Protein AF-A0A6L5K5G2-F1 (afdb_monomer)

Solvent-accessible surface area (backbone atoms only — not comparable to full-atom values): 7658 Å² total; per-residue (Å²): 109,72,69,58,56,52,52,50,54,52,52,52,50,53,52,49,52,53,49,51,54,48,46,50,56,47,56,67,32,91,59,68,42,73,41,57,52,98,86,38,38,34,75,47,63,23,55,46,32,26,66,72,73,72,49,57,83,87,50,34,83,76,39,28,52,81,77,50,36,51,81,86,49,43,64,56,55,53,48,40,51,51,32,28,76,73,34,14,24,39,93,64,77,46,80,43,54,40,82,82,67,82,45,75,44,76,49,72,52,71,58,42,81,44,81,54,98,91,43,84,27,52,23,42,69,75,45,48,57,90,76,129

Mean predicted aligned error: 9.6 Å

Foldseek 3Di:
DVVVVVVVVVVVVVVVVVVVVVCCCQQVDCDWDWDDDLQQQTPATHPNNCVVLVHDRVCSRVDGCVVFADPVCVVVVNVQSVCCVQFQFGPDWDWGAGPVRPDIDTPGGQGDFDCDPNDTFTDGGNDTPPDD

Nearest PDB structures (foldseek):
  2r78-assembly1_A  TM=7.314E-01  e=4.795E-05  Geobacter sulfurreducens PCA
  7vni-assembly2_A  TM=7.484E-01  e=1.397E-04  Drosophila melanogaster
  3bwl-assembly2_D  TM=6.625E-01  e=5.573E-04  Haloarcula marismortui ATCC 43049
  8js5-assembly1_B  TM=7.281E-01  e=3.916E-03  Bradyrhizobium diazoefficiens USDA 110
  3bwl-assembly2_C  TM=6.466E-01  e=1.113E-03  Haloarcula marismortui ATCC 43049

Secondary structure (DSSP, 8-state):
-HHHHHHHHHHHHHHHHHHHHHHHHHHT-SS--EEE-TTSBEEEE-HHHHHHHT--GGGGGG-BHHHHS-TTTHHHHHHHHHHHHHHSS-SS-EEEE-TTSS-EEEE----EEEEETTEEEEEETTEEET--

Sequence (132 aa):
MKKEVETKGIIIKELQDIKERYKALYDRSFYFVYVHDFEGKFIDANKAALDLLGYSKEEIPSISFSSLLDKDQLPTAVKALGDILKYGHQKKTDYLQTPNQEWRLYLGGDRSLDHLQGRTALCDSGNCEGYH

pLDDT: mean 75.39, std 16.29, range [38.91, 94.5]

Radius of gyration: 17.85 Å; Cα contacts (8 Å, |Δi|>4): 169; chains: 1; bounding box: 36×27×59 Å

Structure (mmCIF, N/CA/C/O backbone):
data_AF-A0A6L5K5G2-F1
#
_entry.id   AF-A0A6L5K5G2-F1
#
loop_
_atom_site.group_PDB
_atom_site.id
_atom_site.type_symbol
_atom_site.label_atom_id
_atom_site.label_alt_id
_atom_site.label_comp_id
_atom_site.label_asym_id
_atom_site.label_entity_id
_atom_site.label_seq_id
_atom_site.pdbx_PDB_ins_code
_atom_site.Cartn_x
_atom_site.Cartn_y
_atom_site.Cartn_z
_atom_site.occupancy
_atom_site.B_iso_or_equiv
_atom_site.auth_seq_id
_atom_site.auth_comp_id
_atom_site.auth_asym_id
_atom_site.auth_atom_id
_atom_site.pdbx_PDB_model_num
ATOM 1 N N . MET A 1 1 ? -17.482 -1.732 40.395 1.00 59.81 1 MET A N 1
ATOM 2 C CA . MET A 1 1 ? -18.436 -2.608 39.676 1.00 59.81 1 MET A CA 1
ATOM 3 C C . MET A 1 1 ? -19.353 -1.864 38.701 1.00 59.81 1 MET A C 1
ATOM 5 O O . MET A 1 1 ? -19.098 -1.995 37.518 1.00 59.81 1 MET A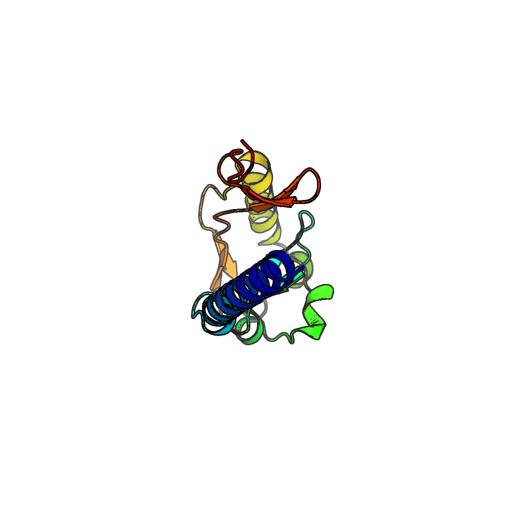 O 1
ATOM 9 N N . LYS A 1 2 ? -20.353 -1.051 39.106 1.00 64.12 2 LYS A N 1
ATOM 10 C CA . LYS A 1 2 ? -21.255 -0.370 38.133 1.00 64.12 2 LYS A CA 1
ATOM 11 C C . LYS A 1 2 ? -20.535 0.575 37.152 1.00 64.12 2 LYS A C 1
ATOM 13 O O . LYS A 1 2 ? -20.675 0.393 35.952 1.00 64.12 2 LYS A O 1
ATOM 18 N N . LYS A 1 3 ? -19.682 1.478 37.657 1.00 65.69 3 LYS A N 1
ATOM 19 C CA . LYS A 1 3 ? -18.860 2.388 36.828 1.00 65.69 3 LYS A CA 1
ATOM 20 C C . LYS A 1 3 ? -17.981 1.660 35.804 1.00 65.69 3 LYS A C 1
ATOM 22 O O . LYS A 1 3 ? -17.802 2.137 34.700 1.00 65.69 3 LYS A O 1
ATOM 27 N N . GLU A 1 4 ? -17.453 0.495 36.164 1.00 69.88 4 GLU A N 1
ATOM 28 C CA . GLU A 1 4 ? -16.505 -0.268 35.342 1.00 69.88 4 GLU A CA 1
ATOM 29 C C . GLU A 1 4 ? -17.192 -0.996 34.173 1.00 69.88 4 GLU A C 1
ATOM 31 O O . GLU A 1 4 ? -16.639 -1.091 33.078 1.00 69.88 4 GLU A O 1
ATOM 36 N N . VAL A 1 5 ? -18.430 -1.458 34.385 1.00 74.75 5 VAL A N 1
ATOM 37 C CA . VAL A 1 5 ? -19.292 -2.010 33.327 1.00 74.75 5 VAL A CA 1
ATOM 38 C C . VAL A 1 5 ? -19.751 -0.901 32.374 1.00 74.75 5 VAL A C 1
ATOM 40 O O . VAL A 1 5 ? -19.749 -1.095 31.161 1.00 74.75 5 VAL A O 1
ATOM 43 N N . GLU A 1 6 ? -20.069 0.278 32.911 1.00 78.56 6 GLU A N 1
ATOM 44 C CA . GLU A 1 6 ? -20.435 1.472 32.136 1.00 78.56 6 GLU A CA 1
ATOM 45 C C . GLU A 1 6 ? -19.280 1.958 31.247 1.00 78.56 6 GLU A C 1
ATOM 47 O O . GLU A 1 6 ? -19.464 2.162 30.048 1.00 78.56 6 GLU A O 1
ATOM 52 N N . THR A 1 7 ? -18.062 2.048 31.796 1.00 85.94 7 THR A N 1
ATOM 53 C CA . THR A 1 7 ? -16.858 2.427 31.041 1.00 85.94 7 THR A CA 1
ATOM 54 C C . THR A 1 7 ? -16.556 1.443 29.909 1.00 85.94 7 THR A C 1
ATOM 56 O O . THR A 1 7 ? -16.276 1.872 28.792 1.00 85.94 7 THR A O 1
ATOM 59 N N . LYS A 1 8 ? -16.664 0.127 30.145 1.00 86.31 8 LYS A N 1
ATOM 60 C CA . LYS A 1 8 ? -16.483 -0.877 29.080 1.00 86.31 8 LYS A CA 1
ATOM 61 C C . LYS A 1 8 ? -17.523 -0.740 27.966 1.00 86.31 8 LYS A C 1
ATOM 63 O O . LYS A 1 8 ? -17.166 -0.865 26.799 1.00 86.31 8 LYS A O 1
ATOM 68 N N . GLY A 1 9 ? -18.783 -0.471 28.311 1.00 88.00 9 GLY A N 1
ATOM 69 C CA . GLY A 1 9 ? -19.851 -0.271 27.328 1.00 88.00 9 GLY A CA 1
ATOM 70 C C . GLY A 1 9 ? -19.598 0.927 26.410 1.00 88.00 9 GLY A C 1
ATOM 71 O O . GLY A 1 9 ? -19.788 0.819 25.200 1.00 88.00 9 GLY A O 1
ATOM 72 N N . ILE A 1 10 ? -19.106 2.037 26.969 1.00 91.06 10 ILE A N 1
ATOM 73 C CA . ILE A 1 10 ? -18.733 3.234 26.200 1.00 91.06 10 ILE A CA 1
ATOM 74 C C . ILE A 1 10 ? -17.565 2.925 25.256 1.00 91.06 10 ILE A C 1
ATOM 76 O O . ILE A 1 10 ? -17.682 3.175 24.060 1.00 91.06 10 ILE A O 1
ATOM 80 N N . ILE A 1 11 ? -16.498 2.291 25.757 1.00 93.00 11 ILE A N 1
ATOM 81 C CA . ILE A 1 11 ? -15.320 1.933 24.947 1.00 93.00 11 ILE A CA 1
ATOM 82 C C . ILE A 1 11 ? -15.701 1.014 23.779 1.00 93.00 11 ILE A C 1
ATOM 84 O O . ILE A 1 11 ? -15.258 1.228 22.655 1.00 93.00 11 ILE A O 1
ATOM 88 N N . ILE A 1 12 ? -16.537 -0.004 24.012 1.00 93.12 12 ILE A N 1
ATOM 89 C CA . ILE A 1 12 ? -16.981 -0.918 22.946 1.00 93.12 12 ILE A CA 1
ATOM 90 C C . ILE A 1 12 ? -17.754 -0.155 21.869 1.00 93.12 12 ILE A C 1
ATOM 92 O O . ILE A 1 12 ? -17.533 -0.388 20.682 1.00 93.12 12 ILE A O 1
ATOM 96 N N . LYS A 1 13 ? -18.640 0.758 22.276 1.00 92.94 13 LYS A N 1
ATOM 97 C CA . LYS A 1 13 ? -19.441 1.551 21.345 1.00 92.94 13 LYS A CA 1
ATOM 98 C C . LYS A 1 13 ? -18.574 2.503 20.519 1.00 92.94 13 LYS A C 1
ATOM 100 O O . LYS A 1 13 ? -18.761 2.586 19.310 1.00 92.94 13 LYS A O 1
ATOM 105 N N . GLU A 1 14 ? -17.611 3.175 21.145 1.00 92.44 14 GLU A N 1
ATOM 106 C CA . GLU A 1 14 ? -16.650 4.036 20.443 1.00 92.44 14 GLU A CA 1
ATOM 107 C C . GLU A 1 14 ? -15.783 3.233 19.467 1.00 92.44 14 GLU A C 1
ATOM 109 O O . GLU A 1 14 ? -15.618 3.635 18.318 1.00 92.44 14 GLU A O 1
ATOM 114 N N . LEU A 1 15 ? -15.296 2.055 19.872 1.00 92.44 15 LEU A N 1
ATOM 115 C CA . LEU A 1 15 ? -14.547 1.160 18.986 1.00 92.44 15 LEU A CA 1
ATOM 116 C C . LEU A 1 15 ? -15.384 0.686 17.794 1.00 92.44 15 LEU A C 1
ATOM 118 O O . LEU A 1 15 ? -14.864 0.589 16.683 1.00 92.44 15 LEU A O 1
ATOM 122 N N . GLN A 1 16 ? -16.666 0.384 18.007 1.00 92.38 16 GLN A N 1
ATOM 123 C CA . GLN A 1 16 ? -17.582 -0.000 16.932 1.00 92.38 16 GLN A CA 1
ATOM 124 C C . GLN A 1 16 ? -17.808 1.150 15.949 1.00 92.38 16 GLN A C 1
ATOM 126 O O . GLN A 1 16 ? -17.647 0.942 14.750 1.00 92.38 16 GLN A O 1
ATOM 131 N N . ASP A 1 17 ? -18.091 2.357 16.438 1.00 91.81 17 ASP A N 1
ATOM 132 C CA . ASP A 1 17 ? -18.298 3.543 15.598 1.00 91.81 17 ASP A CA 1
ATOM 133 C C . ASP A 1 17 ? -17.032 3.900 14.797 1.00 91.81 17 ASP A C 1
ATOM 135 O O . ASP A 1 17 ? -17.093 4.116 13.586 1.00 91.81 17 ASP A O 1
ATOM 139 N N . ILE A 1 18 ? -15.849 3.853 15.425 1.00 91.38 18 ILE A N 1
ATOM 140 C CA . ILE A 1 18 ? -14.565 4.035 14.727 1.00 91.38 18 ILE A CA 1
ATOM 141 C C . ILE A 1 18 ? -14.379 2.964 13.647 1.00 91.38 18 ILE A C 1
ATOM 143 O O . ILE A 1 18 ? -14.002 3.286 12.518 1.00 91.38 18 ILE A O 1
ATOM 147 N N . LYS A 1 19 ? -14.665 1.696 13.960 1.00 87.94 19 LYS A N 1
ATOM 148 C CA . LYS A 1 19 ? -14.526 0.589 13.008 1.00 87.94 19 LYS A CA 1
ATOM 149 C C . LYS A 1 19 ? -15.486 0.726 11.828 1.00 87.94 19 LYS A C 1
ATOM 151 O O . LYS A 1 19 ? -15.091 0.448 10.700 1.00 87.94 19 LYS A O 1
ATOM 156 N N . GLU A 1 20 ? -16.722 1.153 12.062 1.00 89.38 20 GLU A N 1
ATOM 157 C CA . GLU A 1 20 ? -17.717 1.376 11.009 1.00 89.38 20 GLU A CA 1
ATOM 158 C C . GLU A 1 20 ? -17.331 2.542 10.100 1.00 89.38 20 GLU A C 1
ATOM 160 O O . GLU A 1 20 ? -17.385 2.404 8.876 1.00 89.38 20 GLU A O 1
ATOM 165 N N . ARG A 1 21 ? -16.863 3.657 10.672 1.00 85.50 21 ARG A N 1
ATOM 166 C CA . ARG A 1 21 ? -16.354 4.802 9.902 1.00 85.50 21 ARG A CA 1
ATOM 167 C C . ARG A 1 21 ? -15.126 4.426 9.084 1.00 85.50 21 ARG A C 1
ATOM 169 O O . ARG A 1 21 ? -15.079 4.731 7.894 1.00 85.50 21 ARG A O 1
ATOM 176 N N . TYR A 1 22 ? -14.169 3.721 9.690 1.00 86.12 22 TYR A N 1
ATOM 177 C CA . TYR A 1 22 ? -13.001 3.202 8.982 1.00 86.12 22 TYR A CA 1
ATOM 178 C C . TYR A 1 22 ? -13.424 2.282 7.838 1.00 86.12 22 TYR A C 1
ATOM 180 O O . TYR A 1 22 ? -12.992 2.479 6.710 1.00 86.12 22 TYR A O 1
ATOM 188 N N . LYS A 1 23 ? -14.323 1.327 8.097 1.00 84.06 23 LYS A N 1
ATOM 189 C CA . LYS A 1 23 ? -14.826 0.407 7.075 1.00 84.06 23 LYS A CA 1
ATOM 190 C C . LYS A 1 23 ? -15.510 1.152 5.931 1.00 84.06 23 LYS A C 1
ATOM 192 O O . LYS A 1 23 ? -15.291 0.814 4.775 1.00 84.06 23 LYS A O 1
ATOM 197 N N . ALA A 1 24 ? -16.305 2.177 6.231 1.00 84.50 24 ALA A N 1
ATOM 198 C CA . ALA A 1 24 ? -16.943 2.998 5.209 1.00 84.50 24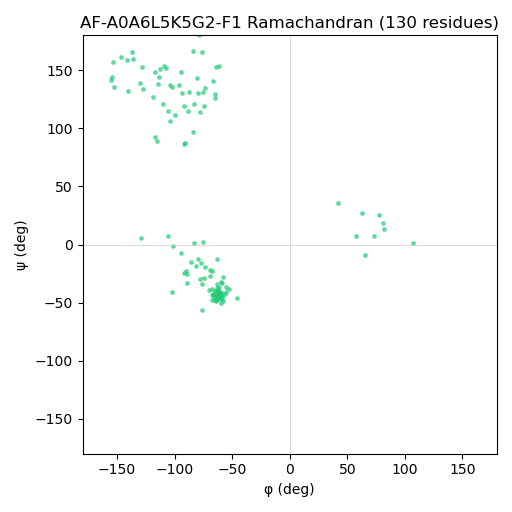 ALA A CA 1
ATOM 199 C C . ALA A 1 24 ? -15.912 3.739 4.346 1.00 84.50 24 ALA A C 1
ATOM 201 O O . ALA A 1 24 ? -16.034 3.716 3.125 1.00 84.50 24 ALA A O 1
ATOM 202 N N . LEU A 1 25 ? -14.890 4.347 4.957 1.00 84.31 25 LEU A N 1
ATOM 203 C CA . LEU A 1 25 ? -13.816 5.022 4.227 1.00 84.31 25 LEU A CA 1
ATOM 204 C C . LEU A 1 25 ? -12.953 4.040 3.435 1.00 84.31 25 LEU A C 1
ATOM 206 O O . LEU A 1 25 ? -12.570 4.349 2.322 1.00 84.31 25 LEU A O 1
ATOM 210 N N . TYR A 1 26 ? -12.662 2.862 3.972 1.00 86.00 26 TYR A N 1
ATOM 211 C CA . TYR A 1 26 ? -11.797 1.883 3.326 1.00 86.00 26 TYR A CA 1
ATOM 212 C C . TYR A 1 26 ? -12.515 1.156 2.180 1.00 86.00 26 TYR A C 1
ATOM 214 O O . TYR A 1 26 ? -12.071 1.223 1.033 1.00 86.00 26 TYR A O 1
ATOM 222 N N . ASP A 1 27 ? -13.660 0.522 2.460 1.00 83.44 27 ASP A N 1
ATOM 223 C CA . ASP A 1 27 ? -14.375 -0.326 1.495 1.00 83.44 27 ASP A CA 1
ATOM 224 C C . ASP A 1 27 ? -15.113 0.478 0.418 1.00 83.44 27 ASP A C 1
ATOM 226 O O . ASP A 1 27 ? -15.325 -0.036 -0.678 1.00 83.44 27 ASP A O 1
ATOM 230 N N . ARG A 1 28 ? -15.544 1.713 0.721 1.00 83.06 28 ARG A N 1
ATOM 231 C CA . ARG A 1 28 ? -16.327 2.553 -0.208 1.00 83.06 28 ARG A CA 1
ATOM 232 C C . ARG A 1 28 ? -15.521 3.695 -0.828 1.00 83.06 28 ARG A C 1
ATOM 234 O O . ARG A 1 28 ? -16.109 4.551 -1.485 1.00 83.06 28 ARG A O 1
ATOM 241 N N . SER A 1 29 ? -14.207 3.739 -0.609 1.00 82.81 29 SER A N 1
ATOM 242 C CA . SER A 1 29 ? -13.343 4.710 -1.284 1.00 82.81 29 SER A CA 1
ATOM 243 C C . SER A 1 29 ? -13.281 4.433 -2.784 1.00 82.81 29 SER A C 1
ATOM 245 O O . SER A 1 29 ? -13.170 3.285 -3.208 1.00 82.81 29 SER A O 1
ATOM 247 N N . PHE A 1 30 ? -13.291 5.502 -3.580 1.00 77.62 30 PHE A N 1
ATOM 248 C CA . PHE A 1 30 ? -12.935 5.443 -5.000 1.00 77.62 30 PHE A CA 1
ATOM 249 C C . PHE A 1 30 ? -11.417 5.369 -5.223 1.00 77.62 30 PHE A C 1
ATOM 251 O O . PHE A 1 30 ? -10.975 5.033 -6.317 1.00 77.62 30 PHE A O 1
ATOM 258 N N . TYR A 1 31 ? -10.618 5.683 -4.200 1.00 79.38 31 TYR A N 1
ATOM 259 C CA . TYR A 1 31 ? -9.171 5.518 -4.232 1.00 79.38 31 TYR A CA 1
ATOM 260 C C . TYR A 1 31 ? -8.779 4.069 -3.959 1.00 79.38 31 TYR A C 1
ATOM 262 O O . TYR A 1 31 ? -9.348 3.392 -3.095 1.00 79.38 31 TYR A O 1
ATOM 270 N N . PHE A 1 32 ? -7.740 3.632 -4.660 1.00 81.56 32 PHE A N 1
ATOM 271 C CA . PHE A 1 32 ? -7.078 2.361 -4.415 1.00 81.56 32 PHE A CA 1
ATOM 272 C C . PHE A 1 32 ? -6.239 2.480 -3.148 1.00 81.56 32 PHE A C 1
ATOM 274 O O . PHE A 1 32 ? -5.338 3.312 -3.071 1.00 81.56 32 PHE A O 1
ATOM 281 N N . VAL A 1 33 ? -6.556 1.662 -2.148 1.00 84.19 33 VAL A N 1
ATOM 282 C CA . VAL A 1 33 ? -5.828 1.625 -0.880 1.00 84.19 33 VAL A CA 1
ATOM 283 C C . VAL A 1 33 ? -5.253 0.233 -0.717 1.00 84.19 33 VAL A C 1
ATOM 285 O O . VAL A 1 33 ? -5.986 -0.752 -0.787 1.00 84.19 33 VAL A O 1
ATOM 288 N N . TYR A 1 34 ? -3.951 0.154 -0.477 1.00 84.19 34 TYR A N 1
ATOM 289 C CA . TYR A 1 34 ? -3.256 -1.091 -0.191 1.00 84.19 34 TYR A CA 1
ATOM 290 C C . TYR A 1 34 ? -2.195 -0.872 0.885 1.00 84.19 34 TYR A C 1
ATOM 292 O O . TYR A 1 34 ? -1.753 0.247 1.139 1.00 84.19 34 TYR A O 1
ATOM 300 N N . VAL A 1 35 ? -1.819 -1.965 1.534 1.00 85.62 35 VAL A N 1
ATOM 301 C CA . VAL A 1 35 ? -0.793 -2.040 2.567 1.00 85.62 35 VAL A CA 1
ATOM 302 C C . VAL A 1 35 ? 0.167 -3.139 2.151 1.00 85.62 35 VAL A C 1
ATOM 304 O O . VAL A 1 35 ? -0.267 -4.227 1.777 1.00 85.62 35 VAL A O 1
ATOM 307 N N . HIS A 1 36 ? 1.462 -2.869 2.228 1.00 86.38 36 HIS A N 1
ATOM 308 C CA . HIS A 1 36 ? 2.513 -3.848 1.987 1.00 86.38 36 HIS A CA 1
ATOM 309 C C . HIS A 1 36 ? 3.599 -3.724 3.056 1.00 86.38 36 HIS A C 1
ATOM 311 O O . HIS A 1 36 ? 3.708 -2.693 3.721 1.00 86.38 36 HIS A O 1
ATOM 317 N N . ASP A 1 37 ? 4.391 -4.775 3.227 1.00 85.50 37 ASP A N 1
ATOM 318 C CA . ASP A 1 37 ? 5.577 -4.738 4.078 1.00 85.50 37 ASP A CA 1
ATOM 319 C C . ASP A 1 37 ? 6.770 -4.057 3.383 1.00 85.50 37 ASP A C 1
ATOM 321 O O . ASP A 1 37 ? 6.708 -3.621 2.227 1.00 85.50 37 ASP A O 1
ATOM 325 N N . PHE A 1 38 ? 7.895 -3.980 4.093 1.00 83.69 38 PHE A N 1
ATOM 326 C CA . PHE A 1 38 ? 9.133 -3.403 3.572 1.00 83.69 38 PHE A CA 1
ATOM 327 C C . PHE A 1 38 ? 9.879 -4.296 2.572 1.00 83.69 38 PHE A C 1
ATOM 329 O O . PHE A 1 38 ? 10.943 -3.909 2.102 1.00 83.69 38 PHE A O 1
ATOM 336 N N . GLU A 1 39 ? 9.350 -5.468 2.227 1.00 85.75 39 GLU A N 1
ATOM 337 C CA . GLU A 1 39 ? 9.840 -6.295 1.118 1.00 85.75 39 GLU A CA 1
ATOM 338 C C . GLU A 1 39 ? 8.941 -6.149 -0.126 1.00 85.75 39 GLU A C 1
ATOM 340 O O . GLU A 1 39 ? 9.223 -6.717 -1.183 1.00 85.75 39 GLU A O 1
ATOM 345 N N . GLY A 1 40 ? 7.875 -5.344 -0.028 1.00 84.75 40 GLY A N 1
ATOM 346 C CA . GLY A 1 40 ? 6.919 -5.106 -1.104 1.00 84.75 40 GLY A CA 1
ATOM 347 C C . GLY A 1 40 ? 5.872 -6.210 -1.244 1.00 84.75 40 GLY A C 1
ATOM 348 O O . GLY A 1 40 ? 5.253 -6.316 -2.306 1.00 84.75 40 GLY A O 1
ATOM 349 N N . LYS A 1 41 ? 5.675 -7.044 -0.215 1.00 90.19 41 LYS A N 1
ATOM 350 C CA . LYS A 1 41 ? 4.611 -8.051 -0.164 1.00 90.19 41 LYS A CA 1
ATOM 351 C C . LYS A 1 41 ? 3.337 -7.435 0.395 1.00 90.19 41 LYS A C 1
ATOM 353 O O . LYS A 1 41 ? 3.354 -6.782 1.437 1.00 90.19 41 LYS A O 1
ATOM 358 N N . PHE A 1 42 ? 2.220 -7.652 -0.288 1.00 88.62 42 PHE A N 1
ATOM 359 C CA . PHE A 1 42 ? 0.948 -7.061 0.104 1.00 88.62 42 PHE A CA 1
ATOM 360 C C . PHE A 1 42 ? 0.398 -7.758 1.355 1.00 88.62 42 PHE A C 1
ATOM 362 O O . PHE A 1 42 ? 0.394 -8.983 1.474 1.00 88.62 42 PHE A O 1
ATOM 369 N N . ILE A 1 43 ? -0.059 -6.939 2.297 1.00 90.62 43 ILE A N 1
ATOM 370 C CA . ILE A 1 43 ? -0.702 -7.334 3.553 1.00 90.62 43 ILE A CA 1
ATOM 371 C C . ILE A 1 43 ? -2.209 -7.146 3.429 1.00 90.62 43 ILE A C 1
ATOM 373 O O . ILE A 1 43 ? -2.977 -7.982 3.903 1.00 90.62 43 ILE A O 1
ATOM 377 N N . ASP A 1 44 ? -2.631 -6.041 2.808 1.00 89.62 44 ASP A N 1
ATOM 378 C CA . ASP A 1 44 ? -4.041 -5.710 2.680 1.00 89.62 44 ASP A CA 1
ATOM 379 C C . ASP A 1 44 ? -4.335 -4.830 1.457 1.00 89.62 44 ASP A C 1
ATOM 381 O O . ASP A 1 44 ? -3.463 -4.121 0.961 1.00 89.62 44 ASP A O 1
ATOM 385 N N . ALA A 1 45 ? -5.577 -4.854 0.984 1.00 88.31 45 ALA A N 1
ATOM 386 C CA . ALA A 1 45 ? -6.081 -4.005 -0.090 1.00 88.31 45 ALA A CA 1
ATOM 387 C C . ALA A 1 45 ? -7.603 -3.833 0.011 1.00 88.31 45 ALA A C 1
ATOM 389 O O . ALA A 1 45 ? -8.331 -4.770 0.372 1.00 88.31 45 ALA A O 1
ATOM 390 N N . ASN A 1 46 ? -8.088 -2.626 -0.291 1.00 90.75 46 ASN A N 1
ATOM 391 C CA . ASN A 1 46 ? -9.517 -2.343 -0.301 1.00 90.75 46 ASN A CA 1
ATOM 392 C C . ASN A 1 46 ? -10.185 -2.922 -1.550 1.00 90.75 46 ASN A C 1
ATOM 394 O O . ASN A 1 46 ? -9.523 -3.293 -2.520 1.00 90.75 46 ASN A O 1
ATOM 398 N N . LYS A 1 47 ? -11.521 -2.989 -1.534 1.00 89.56 47 LYS A N 1
ATOM 399 C CA . LYS A 1 47 ? -12.286 -3.558 -2.649 1.00 89.56 47 LYS A CA 1
ATOM 400 C C . LYS A 1 47 ? -11.962 -2.882 -3.987 1.00 89.56 47 LYS A C 1
ATOM 402 O O . LYS A 1 47 ? -11.794 -3.582 -4.976 1.00 89.56 47 LYS A O 1
ATOM 407 N N . ALA A 1 48 ? -11.815 -1.557 -4.006 1.00 86.81 48 ALA A N 1
ATOM 408 C CA . ALA A 1 48 ? -11.472 -0.824 -5.221 1.00 86.81 48 ALA A CA 1
ATOM 409 C C . ALA A 1 48 ? -10.113 -1.255 -5.803 1.00 86.81 48 ALA A C 1
ATOM 411 O O . ALA A 1 48 ? -10.006 -1.457 -7.009 1.00 86.81 48 ALA A O 1
ATOM 412 N N . ALA A 1 49 ? -9.084 -1.417 -4.963 1.00 85.69 49 ALA A N 1
ATOM 413 C CA . ALA A 1 49 ? -7.769 -1.878 -5.405 1.00 85.69 49 ALA A CA 1
ATOM 414 C C . ALA A 1 49 ? -7.813 -3.330 -5.902 1.00 85.69 49 ALA A C 1
ATOM 416 O O . ALA A 1 49 ? -7.243 -3.639 -6.941 1.00 85.69 49 ALA A O 1
ATOM 417 N N . LEU A 1 50 ? -8.522 -4.211 -5.197 1.00 87.88 50 LEU A N 1
ATOM 418 C CA . LEU A 1 50 ? -8.674 -5.615 -5.589 1.00 87.88 50 LEU A CA 1
ATOM 419 C C . LEU A 1 50 ? -9.405 -5.775 -6.925 1.00 87.88 50 LEU A C 1
ATOM 421 O O . LEU A 1 50 ? -8.916 -6.480 -7.805 1.00 87.88 50 LEU A O 1
ATOM 425 N N . ASP A 1 51 ? -10.523 -5.067 -7.096 1.00 87.50 51 ASP A N 1
ATOM 426 C CA . ASP A 1 51 ? -11.310 -5.087 -8.331 1.00 87.50 51 ASP A CA 1
ATOM 427 C C . ASP A 1 51 ? -10.491 -4.555 -9.521 1.00 87.50 51 ASP A C 1
ATOM 429 O O . ASP A 1 51 ? -10.569 -5.112 -10.614 1.00 87.50 51 ASP A O 1
ATOM 433 N N . LEU A 1 52 ? -9.677 -3.511 -9.309 1.00 81.88 52 LEU A N 1
ATOM 434 C CA . LEU A 1 52 ? -8.771 -2.974 -10.329 1.00 81.88 52 LEU A CA 1
ATOM 435 C C . LEU A 1 52 ? -7.688 -3.982 -10.723 1.00 81.88 52 LEU A C 1
ATOM 437 O O . LEU A 1 52 ? -7.394 -4.151 -11.904 1.00 81.88 52 LEU A O 1
ATOM 441 N N . LEU A 1 53 ? -7.048 -4.593 -9.725 1.00 81.81 53 LEU A N 1
ATOM 442 C CA . LEU A 1 53 ? -5.913 -5.486 -9.935 1.00 8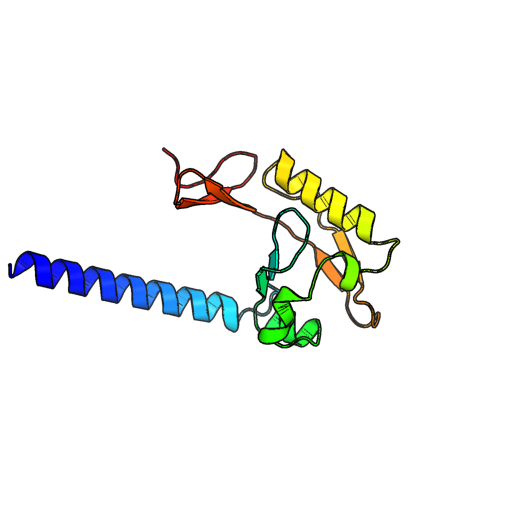1.81 53 LEU A CA 1
ATOM 443 C C . LEU A 1 53 ? -6.340 -6.896 -10.371 1.00 81.81 53 LEU A C 1
ATOM 445 O O . LEU A 1 53 ? -5.492 -7.669 -10.808 1.00 81.81 53 LEU A O 1
ATOM 449 N N . GLY A 1 54 ? -7.630 -7.224 -10.268 1.00 87.25 54 GLY A N 1
ATOM 450 C CA . GLY A 1 54 ? -8.182 -8.521 -10.651 1.00 87.25 54 GLY A CA 1
ATOM 451 C C . GLY A 1 54 ? -7.919 -9.637 -9.640 1.00 87.25 54 GLY A C 1
ATOM 452 O O . GLY A 1 54 ? -7.908 -10.799 -10.034 1.00 87.25 54 GLY A O 1
ATOM 453 N N . TYR A 1 55 ? -7.714 -9.297 -8.364 1.00 89.38 55 TYR A N 1
ATOM 454 C CA . TYR A 1 55 ? -7.443 -10.266 -7.296 1.00 89.38 55 TYR A CA 1
ATOM 455 C C . TYR A 1 55 ? -8.586 -10.345 -6.289 1.00 89.38 55 TYR A C 1
ATOM 457 O O . TYR A 1 55 ? -9.273 -9.360 -6.014 1.00 89.38 55 TYR A O 1
ATOM 465 N N . SER A 1 56 ? -8.751 -11.508 -5.671 1.00 93.50 56 SER A N 1
ATOM 466 C CA . SER A 1 56 ? -9.587 -11.684 -4.489 1.00 93.50 56 SER A CA 1
ATOM 467 C C . SER A 1 56 ? -8.826 -11.330 -3.204 1.00 93.50 56 SER A C 1
ATOM 469 O O . SER A 1 56 ? -7.600 -11.200 -3.173 1.00 93.50 56 SER A O 1
ATOM 471 N N . LYS A 1 57 ? -9.560 -11.184 -2.094 1.00 91.75 57 LYS A N 1
ATOM 472 C CA . LYS A 1 57 ? -8.959 -10.895 -0.783 1.00 91.75 57 LYS A CA 1
ATOM 473 C C . LYS A 1 57 ? -8.017 -12.015 -0.334 1.00 91.75 57 LYS A C 1
ATOM 475 O O . LYS A 1 57 ? -6.988 -11.757 0.281 1.00 91.75 57 LYS A O 1
ATOM 480 N N . GLU A 1 58 ? -8.382 -13.253 -0.641 1.00 94.50 58 GLU A N 1
ATOM 481 C CA . GLU A 1 58 ? -7.656 -14.468 -0.274 1.00 94.50 58 GLU A CA 1
ATOM 482 C C . GLU A 1 58 ? -6.323 -14.592 -1.022 1.00 94.50 58 GLU A C 1
ATOM 484 O O . GLU A 1 58 ? -5.413 -15.267 -0.544 1.00 94.50 58 GLU A O 1
ATOM 489 N N . GLU A 1 59 ? -6.187 -13.917 -2.165 1.00 93.25 59 GLU A N 1
ATOM 490 C CA . GLU A 1 59 ? -4.988 -13.952 -3.001 1.00 93.25 59 GLU A CA 1
ATOM 491 C C . GLU A 1 59 ? -3.925 -12.938 -2.568 1.00 93.25 59 GLU A C 1
ATOM 493 O O . GLU A 1 59 ? -2.762 -13.095 -2.940 1.00 93.25 59 GLU A O 1
ATOM 498 N N . ILE A 1 60 ? -4.271 -11.956 -1.724 1.00 91.69 60 ILE A N 1
ATOM 499 C CA . ILE A 1 60 ? -3.352 -10.912 -1.234 1.00 91.69 60 ILE A CA 1
ATOM 500 C C . ILE A 1 60 ? -1.988 -11.458 -0.776 1.00 91.69 60 ILE A C 1
ATOM 502 O O . ILE A 1 60 ? -0.973 -10.909 -1.208 1.00 91.69 60 ILE A O 1
ATOM 506 N N . PRO A 1 61 ? -1.897 -12.545 0.022 1.00 90.69 61 PRO A N 1
ATOM 507 C CA . PRO A 1 61 ? -0.609 -13.052 0.498 1.00 90.69 61 PRO A CA 1
ATOM 508 C C . PRO A 1 61 ? 0.339 -13.543 -0.609 1.00 90.69 61 PRO A C 1
ATOM 510 O O . PRO A 1 61 ? 1.510 -13.800 -0.321 1.00 90.69 61 PRO A O 1
ATOM 513 N N . SER A 1 62 ? -0.155 -13.716 -1.840 1.00 88.88 62 SER A N 1
ATOM 514 C CA . SER A 1 62 ? 0.625 -14.101 -3.024 1.00 88.88 62 SER A CA 1
ATOM 515 C C . SER A 1 62 ? 1.091 -12.910 -3.874 1.00 88.88 62 SER A C 1
ATOM 517 O O . SER A 1 62 ? 1.887 -13.087 -4.798 1.00 88.88 62 SER A O 1
ATOM 519 N N . ILE A 1 63 ? 0.636 -11.694 -3.557 1.00 89.88 63 ILE A N 1
ATOM 520 C CA . ILE A 1 63 ? 0.919 -10.485 -4.331 1.00 89.88 63 ILE A CA 1
ATOM 521 C C . ILE A 1 63 ? 2.152 -9.780 -3.757 1.00 89.88 63 ILE A C 1
ATOM 523 O O . ILE A 1 63 ? 2.248 -9.500 -2.560 1.00 89.88 63 ILE A O 1
ATOM 527 N N . SER A 1 64 ? 3.092 -9.450 -4.634 1.00 90.25 64 SER A N 1
ATOM 528 C CA . SER A 1 64 ? 4.256 -8.621 -4.343 1.00 90.25 64 SER A CA 1
ATOM 529 C C . SER A 1 64 ? 4.476 -7.624 -5.475 1.00 90.25 64 SER A C 1
ATOM 531 O O . SER A 1 64 ? 3.963 -7.795 -6.581 1.00 90.25 64 SER A O 1
ATOM 533 N N . PHE A 1 65 ? 5.309 -6.607 -5.252 1.00 87.06 65 PHE A N 1
ATOM 534 C CA . PHE A 1 65 ? 5.758 -5.739 -6.347 1.00 87.06 65 PHE A CA 1
ATOM 535 C C . PHE A 1 65 ? 6.359 -6.535 -7.511 1.00 87.06 65 PHE A C 1
ATOM 537 O O . PHE A 1 65 ? 6.092 -6.217 -8.663 1.00 87.06 65 PHE A O 1
ATOM 544 N N . SER A 1 66 ? 7.110 -7.602 -7.225 1.00 88.00 66 SER A N 1
ATOM 545 C CA . SER A 1 66 ? 7.720 -8.458 -8.249 1.00 88.00 66 SER A CA 1
ATOM 546 C C . SER A 1 66 ? 6.737 -9.302 -9.058 1.00 88.00 66 SER A C 1
ATOM 548 O O . SER A 1 66 ? 7.064 -9.638 -10.194 1.00 88.00 66 SER A O 1
ATOM 550 N N . SER A 1 67 ? 5.571 -9.659 -8.509 1.00 87.19 67 SER A N 1
ATOM 551 C CA . SER A 1 67 ? 4.529 -10.371 -9.260 1.00 87.19 67 SER A CA 1
ATOM 552 C C . SER A 1 67 ? 3.563 -9.427 -9.974 1.00 87.19 67 SER A C 1
ATOM 554 O O . SER A 1 67 ? 2.979 -9.811 -10.985 1.00 87.19 67 SER A O 1
ATOM 556 N N . LEU A 1 68 ? 3.412 -8.197 -9.473 1.00 83.88 68 LEU A N 1
ATOM 557 C CA . LEU A 1 68 ? 2.468 -7.214 -10.000 1.00 83.88 68 LEU A CA 1
ATOM 558 C C . LEU A 1 68 ? 3.057 -6.288 -11.072 1.00 83.88 68 LEU A C 1
ATOM 560 O O . LEU A 1 68 ? 2.300 -5.723 -11.853 1.00 83.88 68 LEU A O 1
ATOM 564 N N . LEU A 1 69 ? 4.371 -6.077 -11.094 1.00 83.44 69 LEU A N 1
ATOM 565 C CA . LEU A 1 69 ? 5.006 -5.067 -11.941 1.00 83.44 69 LEU A CA 1
ATOM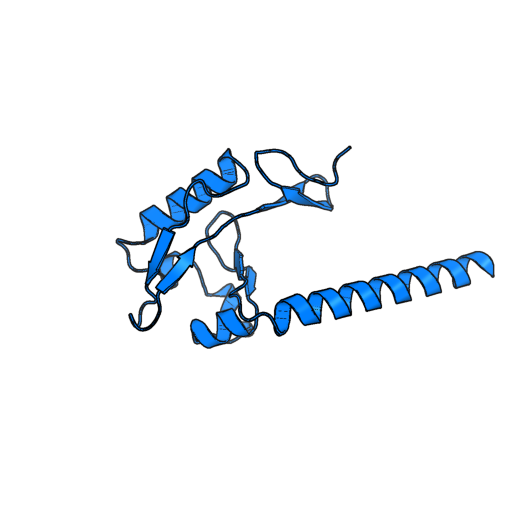 566 C C . LEU A 1 69 ? 5.958 -5.690 -12.955 1.00 83.44 69 LEU A C 1
ATOM 568 O O . LEU A 1 69 ? 6.657 -6.663 -12.663 1.00 83.44 69 LEU A O 1
ATOM 572 N N . ASP A 1 70 ? 6.064 -5.049 -14.116 1.00 85.44 70 ASP A N 1
ATOM 573 C CA . ASP A 1 70 ? 7.102 -5.382 -15.085 1.00 85.44 70 ASP A CA 1
ATOM 574 C C . ASP A 1 70 ? 8.503 -5.089 -14.524 1.00 85.44 70 ASP A C 1
ATOM 576 O O . ASP A 1 70 ? 8.710 -4.224 -13.666 1.00 85.44 70 ASP A O 1
ATOM 580 N N . LYS A 1 71 ? 9.508 -5.820 -15.017 1.00 87.88 71 LYS A N 1
ATOM 581 C CA . LYS A 1 71 ? 10.879 -5.763 -14.476 1.00 87.88 71 LYS A CA 1
ATOM 582 C C . LYS A 1 71 ? 11.515 -4.375 -14.548 1.00 87.88 71 LYS A C 1
ATOM 584 O O . LYS A 1 71 ? 12.333 -4.045 -13.694 1.00 87.88 71 LYS A O 1
ATOM 589 N N . ASP A 1 72 ? 11.172 -3.586 -15.558 1.00 89.50 72 ASP A N 1
ATOM 590 C CA . ASP A 1 72 ? 11.636 -2.208 -15.743 1.00 89.50 72 ASP A CA 1
ATOM 591 C C . ASP A 1 72 ? 10.972 -1.221 -14.769 1.00 89.50 72 ASP A C 1
ATOM 593 O O . ASP A 1 72 ? 11.530 -0.160 -14.490 1.00 89.50 72 ASP A O 1
ATOM 597 N N . GLN A 1 73 ? 9.829 -1.597 -14.192 1.00 86.50 73 GLN A N 1
ATOM 598 C CA . GLN A 1 73 ? 9.078 -0.814 -13.214 1.00 86.50 73 GLN A CA 1
ATOM 599 C C . GLN A 1 73 ? 9.495 -1.096 -11.759 1.00 86.50 73 GLN A C 1
ATOM 601 O O . GLN A 1 73 ? 9.329 -0.235 -10.889 1.00 86.50 73 GLN A O 1
ATOM 606 N N . LEU A 1 74 ? 10.095 -2.260 -11.477 1.00 87.31 74 LEU A N 1
ATOM 607 C CA . LEU A 1 74 ? 10.556 -2.629 -10.129 1.00 87.31 74 LEU A CA 1
ATOM 608 C C . LEU A 1 74 ? 11.527 -1.622 -9.492 1.00 87.31 74 LEU A C 1
ATOM 610 O O . LEU A 1 74 ? 11.336 -1.305 -8.316 1.00 87.31 74 LEU A O 1
ATOM 614 N N . PRO A 1 75 ? 12.531 -1.065 -10.204 1.00 90.50 75 PRO A N 1
ATOM 615 C CA . PRO A 1 75 ? 13.430 -0.074 -9.617 1.00 90.50 75 PRO A CA 1
ATOM 616 C C . PRO A 1 75 ? 12.695 1.165 -9.091 1.00 90.50 75 PRO A C 1
ATOM 618 O O . PRO A 1 75 ? 13.095 1.731 -8.074 1.00 90.50 75 PRO A O 1
ATOM 621 N N . THR A 1 76 ? 11.600 1.561 -9.745 1.00 87.06 76 THR A N 1
ATOM 622 C CA . THR A 1 76 ? 10.764 2.694 -9.329 1.00 87.06 76 THR A CA 1
ATOM 623 C C . THR A 1 76 ? 10.041 2.389 -8.019 1.00 87.06 76 THR A C 1
ATOM 625 O O . THR A 1 76 ? 10.125 3.181 -7.082 1.00 87.06 76 THR A O 1
ATOM 628 N N . ALA A 1 77 ? 9.406 1.217 -7.909 1.00 84.31 77 ALA A N 1
ATOM 629 C CA . ALA A 1 77 ? 8.745 0.780 -6.676 1.00 84.31 77 ALA A CA 1
ATOM 630 C C . ALA A 1 77 ? 9.734 0.632 -5.505 1.00 84.31 77 ALA A C 1
ATOM 632 O O . ALA A 1 77 ? 9.473 1.109 -4.401 1.00 84.31 77 ALA A O 1
ATOM 633 N N . VAL A 1 78 ? 10.910 0.043 -5.752 1.00 86.81 78 VAL A N 1
ATOM 634 C CA . VAL A 1 78 ? 11.971 -0.099 -4.740 1.00 86.81 78 VAL A CA 1
ATOM 635 C C . VAL A 1 78 ? 12.500 1.265 -4.295 1.00 86.81 78 VAL A C 1
ATOM 637 O O . VAL A 1 78 ? 12.722 1.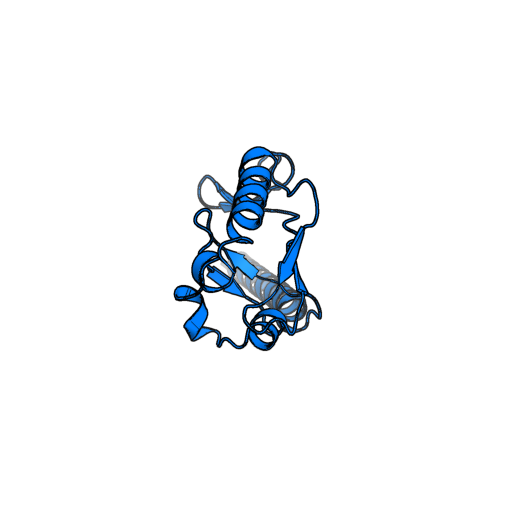484 -3.105 1.00 86.81 78 VAL A O 1
ATOM 640 N N . LYS A 1 79 ? 12.673 2.214 -5.222 1.00 87.94 79 LYS A N 1
ATOM 641 C CA . LYS A 1 79 ? 13.064 3.585 -4.879 1.00 87.94 79 LYS A CA 1
ATOM 642 C C . LYS A 1 79 ? 11.996 4.275 -4.029 1.00 87.94 79 LYS A C 1
ATOM 644 O O . LYS A 1 79 ? 12.356 4.924 -3.053 1.00 87.94 79 LYS A O 1
ATOM 649 N N . ALA A 1 80 ? 10.717 4.137 -4.380 1.00 82.75 80 ALA A N 1
ATOM 650 C CA . ALA A 1 80 ? 9.614 4.708 -3.610 1.00 82.75 80 ALA A CA 1
ATOM 651 C C . ALA A 1 80 ? 9.599 4.175 -2.171 1.00 82.75 80 ALA A C 1
ATOM 653 O O . ALA A 1 80 ? 9.548 4.953 -1.222 1.00 82.75 80 ALA A O 1
ATOM 654 N N . LEU A 1 81 ? 9.752 2.860 -2.010 1.00 83.62 81 LEU A N 1
ATOM 655 C CA . LEU A 1 81 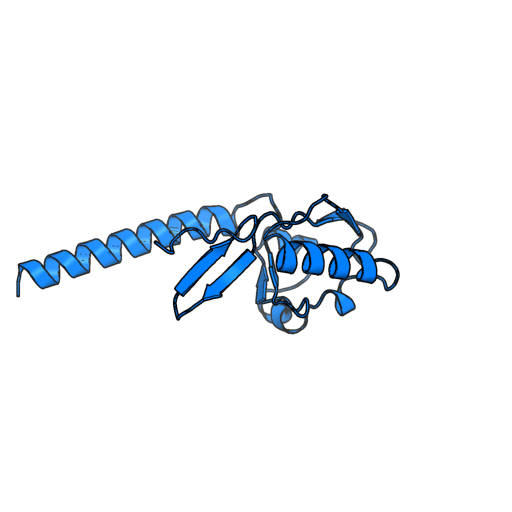? 9.907 2.215 -0.711 1.00 83.62 81 LEU A CA 1
ATOM 656 C C . LEU A 1 81 ? 11.141 2.730 0.051 1.00 83.62 81 LEU A C 1
ATOM 658 O O . LEU A 1 81 ? 11.059 2.997 1.247 1.00 83.62 81 LEU A O 1
ATOM 662 N N . GLY A 1 82 ? 12.272 2.922 -0.632 1.00 84.62 82 GLY A N 1
ATOM 663 C CA . GLY A 1 82 ? 13.472 3.516 -0.040 1.00 84.62 82 GLY A CA 1
ATOM 664 C C . GLY A 1 82 ? 13.267 4.962 0.426 1.00 84.62 82 GLY A C 1
ATOM 665 O O . GLY A 1 82 ? 13.789 5.345 1.474 1.00 84.62 82 GLY A O 1
ATOM 666 N N . ASP A 1 83 ? 12.490 5.757 -0.316 1.00 82.88 83 ASP A N 1
ATOM 667 C CA . ASP A 1 83 ? 12.108 7.112 0.087 1.00 82.88 83 ASP A CA 1
ATOM 668 C C . ASP A 1 83 ? 11.208 7.063 1.341 1.00 82.88 83 ASP A C 1
ATOM 670 O O . ASP A 1 83 ? 11.498 7.763 2.308 1.00 82.88 83 ASP A O 1
ATOM 674 N N . ILE A 1 84 ? 10.214 6.167 1.392 1.00 79.12 84 ILE A N 1
ATOM 675 C CA . ILE A 1 84 ? 9.349 5.965 2.571 1.00 79.12 84 ILE A CA 1
ATOM 676 C C . ILE A 1 84 ? 10.167 5.539 3.797 1.00 79.12 84 ILE A C 1
ATOM 678 O O . ILE A 1 84 ? 10.030 6.124 4.865 1.00 79.12 84 ILE A O 1
ATOM 682 N N . LEU A 1 85 ? 11.075 4.573 3.653 1.00 79.50 85 LEU A N 1
ATOM 683 C CA . LEU A 1 85 ? 11.923 4.107 4.757 1.00 79.50 85 LEU A CA 1
ATOM 684 C C . LEU A 1 85 ? 12.853 5.199 5.295 1.00 79.50 85 LEU A C 1
ATOM 686 O O . LEU A 1 85 ? 13.175 5.224 6.481 1.00 79.50 85 LEU A O 1
ATOM 690 N N . LYS A 1 86 ? 13.322 6.093 4.422 1.00 82.19 86 LYS A N 1
ATOM 691 C CA . LYS A 1 86 ? 14.281 7.138 4.791 1.00 82.19 86 LYS A CA 1
ATOM 692 C C . LYS A 1 86 ? 13.614 8.423 5.274 1.00 82.19 86 LYS A C 1
ATOM 694 O O . LYS A 1 86 ? 14.194 9.136 6.090 1.00 82.19 86 LYS A O 1
ATOM 699 N N . TYR A 1 87 ? 12.448 8.744 4.728 1.00 79.94 8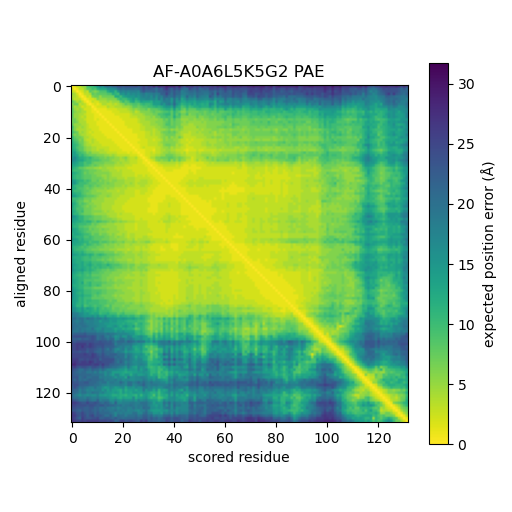7 TYR A N 1
ATOM 700 C CA . TYR A 1 87 ? 11.795 10.040 4.874 1.00 79.94 87 TYR A CA 1
ATOM 701 C C . TYR A 1 87 ? 10.339 9.925 5.322 1.00 79.94 87 TYR A C 1
ATOM 703 O O . TYR A 1 87 ? 9.655 10.929 5.311 1.00 79.94 87 TYR A O 1
ATOM 711 N N . GLY A 1 88 ? 9.803 8.753 5.655 1.00 72.25 88 GLY A N 1
ATOM 712 C CA . GLY A 1 88 ? 8.394 8.562 6.041 1.00 72.25 88 GLY A CA 1
ATOM 713 C C . GLY A 1 88 ? 7.351 8.833 4.942 1.00 72.25 88 GLY A C 1
ATOM 714 O O . GLY A 1 88 ? 6.186 8.513 5.136 1.00 72.25 88 GLY A O 1
ATOM 715 N N . HIS A 1 89 ? 7.749 9.380 3.792 1.00 72.88 89 HIS A N 1
ATOM 716 C CA . HIS A 1 89 ? 6.899 9.625 2.627 1.00 72.88 89 HIS A CA 1
ATOM 717 C C . HIS A 1 89 ? 7.688 9.456 1.324 1.00 72.88 89 HIS A C 1
ATOM 719 O O . HIS A 1 89 ? 8.919 9.548 1.280 1.00 72.88 89 HIS A O 1
ATOM 725 N N . GLN A 1 90 ? 6.967 9.265 0.223 1.00 72.94 90 GLN A N 1
ATOM 726 C CA . GLN A 1 90 ? 7.538 9.265 -1.118 1.00 72.94 90 GLN A CA 1
ATOM 727 C C . GLN A 1 90 ? 7.764 10.701 -1.619 1.00 72.94 90 GLN A C 1
ATOM 729 O O . GLN A 1 90 ? 6.863 11.534 -1.606 1.00 72.94 90 GLN A O 1
ATOM 734 N N . LYS A 1 91 ? 8.960 11.009 -2.135 1.00 71.62 91 LYS A N 1
ATOM 735 C CA . LYS A 1 91 ? 9.294 12.370 -2.613 1.00 71.62 91 LYS A CA 1
ATOM 736 C C . LYS A 1 91 ? 8.535 12.819 -3.860 1.00 71.62 91 LYS A C 1
ATOM 738 O O . LYS A 1 91 ? 8.496 14.009 -4.165 1.00 71.62 91 LYS A O 1
ATOM 743 N N . LYS A 1 92 ? 8.045 11.870 -4.652 1.00 72.75 92 LYS A N 1
ATOM 744 C CA . LYS A 1 92 ? 7.376 12.126 -5.924 1.00 72.75 92 LYS A CA 1
ATOM 745 C C . LYS A 1 92 ? 6.401 10.998 -6.209 1.00 72.75 92 LYS A C 1
ATOM 747 O O . LYS A 1 92 ? 6.787 9.843 -6.100 1.00 72.75 92 LYS A O 1
ATOM 752 N N . THR A 1 93 ? 5.192 11.336 -6.641 1.00 67.38 93 THR A N 1
ATOM 753 C CA . THR A 1 93 ? 4.242 10.359 -7.178 1.00 67.38 93 THR A CA 1
ATOM 754 C C . THR A 1 93 ? 4.780 9.762 -8.476 1.00 67.38 93 THR A C 1
ATOM 756 O O . THR A 1 93 ? 5.102 10.494 -9.420 1.00 67.38 93 THR A O 1
ATOM 759 N N . ASP A 1 94 ? 4.850 8.437 -8.521 1.00 70.69 94 ASP A N 1
ATOM 760 C CA . ASP A 1 94 ? 5.240 7.683 -9.709 1.00 70.69 94 ASP A CA 1
ATOM 761 C C . ASP A 1 94 ? 4.025 6.951 -10.297 1.00 70.69 94 ASP A C 1
ATOM 763 O O . ASP A 1 94 ? 3.046 6.656 -9.607 1.00 70.69 94 ASP A O 1
ATOM 767 N N . TYR A 1 95 ? 4.081 6.688 -11.602 1.00 69.25 95 TYR A N 1
ATOM 768 C CA . TYR A 1 95 ? 3.021 6.002 -12.336 1.00 69.25 95 TYR A CA 1
ATOM 769 C C . TYR A 1 95 ? 3.519 4.625 -12.730 1.00 69.25 95 TYR A C 1
ATOM 771 O O . TYR A 1 95 ? 4.505 4.521 -13.459 1.00 69.25 95 TYR A O 1
ATOM 779 N N . LEU A 1 96 ? 2.817 3.595 -12.276 1.00 71.19 96 LEU A N 1
ATOM 780 C CA . LEU A 1 96 ? 3.064 2.223 -12.685 1.00 71.19 96 LEU A CA 1
ATOM 781 C C . LEU A 1 96 ? 1.949 1.738 -13.599 1.00 71.19 96 LEU A C 1
ATOM 783 O O . LEU A 1 96 ? 0.825 2.219 -13.522 1.00 71.19 96 LEU A O 1
ATOM 787 N N . GLN A 1 97 ? 2.245 0.802 -14.483 1.00 69.00 97 GLN A N 1
ATOM 788 C CA . GLN A 1 97 ? 1.264 0.126 -15.317 1.00 69.00 97 GLN A CA 1
ATOM 789 C C . GLN A 1 97 ? 1.014 -1.273 -14.774 1.00 69.00 97 GLN A C 1
ATOM 791 O O . GLN A 1 97 ? 1.944 -1.981 -14.392 1.00 69.00 97 GLN A O 1
ATOM 796 N N . THR A 1 98 ? -0.262 -1.642 -14.752 1.00 66.56 98 THR A N 1
ATOM 797 C CA . THR A 1 98 ? -0.704 -3.016 -14.504 1.00 66.56 98 THR A CA 1
ATOM 798 C C . THR A 1 98 ? -0.171 -3.964 -15.588 1.00 66.56 98 THR A C 1
ATOM 800 O O . THR A 1 98 ? 0.016 -3.527 -16.726 1.00 66.56 98 THR A O 1
ATOM 803 N N . PRO A 1 99 ? 0.015 -5.266 -15.292 1.00 59.84 99 PRO A N 1
ATOM 804 C CA . PRO A 1 99 ? 0.511 -6.241 -16.270 1.00 59.84 99 PRO A CA 1
ATOM 805 C C . PRO A 1 99 ? -0.355 -6.370 -17.532 1.00 59.84 99 PRO A C 1
ATOM 807 O O . PRO A 1 99 ? 0.149 -6.709 -18.597 1.00 59.84 99 PRO A O 1
ATOM 810 N N . ASN A 1 100 ? -1.661 -6.094 -17.435 1.00 64.56 100 ASN A N 1
ATOM 811 C CA . ASN A 1 100 ? -2.574 -6.084 -18.582 1.00 64.56 100 ASN A CA 1
ATOM 812 C C . ASN A 1 100 ? -2.559 -4.754 -19.365 1.00 64.56 100 ASN A C 1
ATOM 814 O O . ASN A 1 100 ? -3.296 -4.623 -20.336 1.00 64.56 100 ASN A O 1
ATOM 818 N N . GLN A 1 101 ? -1.735 -3.781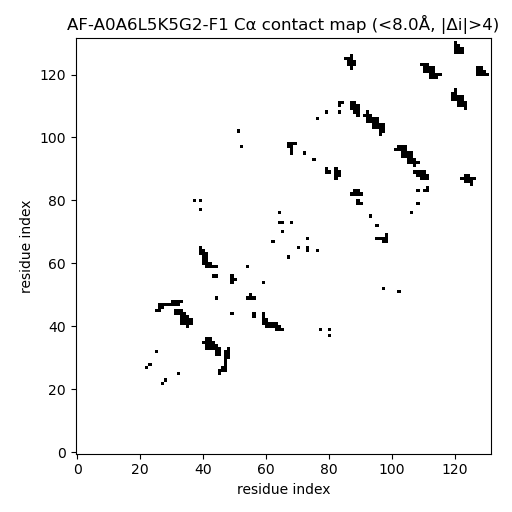 -18.959 1.00 59.66 101 GLN A N 1
ATOM 819 C CA . GLN A 1 101 ? -1.577 -2.446 -19.554 1.00 59.66 101 GLN A CA 1
ATOM 820 C C . GLN A 1 101 ? -2.858 -1.594 -19.627 1.00 59.66 101 GLN A C 1
ATOM 822 O O . GLN A 1 101 ? -2.836 -0.504 -20.201 1.00 59.66 101 GLN A O 1
ATOM 827 N N . GLU A 1 102 ? -3.967 -2.034 -19.025 1.00 55.81 102 GLU A N 1
ATOM 828 C CA . GLU A 1 102 ? -5.245 -1.315 -19.084 1.00 55.81 102 GLU A CA 1
ATOM 829 C C . GLU A 1 102 ? -5.283 -0.122 -18.123 1.00 55.81 102 GLU A C 1
ATOM 831 O O . GLU A 1 102 ? -5.926 0.889 -18.409 1.00 55.81 102 GLU A O 1
ATOM 836 N N . TRP A 1 103 ? -4.553 -0.197 -17.005 1.00 54.62 103 TRP A N 1
ATOM 837 C CA . TRP A 1 103 ? -4.602 0.819 -15.953 1.00 54.62 103 TRP A CA 1
ATOM 838 C C . TRP A 1 103 ? -3.221 1.312 -15.533 1.00 54.62 103 TRP A C 1
ATOM 840 O O . TRP A 1 103 ? -2.291 0.523 -15.339 1.00 54.62 103 TRP A O 1
ATOM 850 N N . ARG A 1 104 ? -3.116 2.632 -15.319 1.00 54.69 104 ARG A N 1
ATOM 851 C CA . ARG A 1 104 ? -1.995 3.253 -14.603 1.00 54.69 104 ARG A CA 1
ATOM 852 C C . ARG A 1 104 ? -2.315 3.281 -13.105 1.00 54.69 104 ARG A C 1
ATOM 854 O O . ARG A 1 104 ? -3.243 3.978 -12.701 1.00 54.69 104 ARG A O 1
ATOM 861 N N . LEU A 1 105 ? -1.552 2.557 -12.289 1.00 57.91 105 LEU A N 1
ATOM 862 C CA . LEU A 1 105 ? -1.542 2.734 -10.841 1.00 57.91 105 LEU A CA 1
ATOM 863 C C . LEU A 1 105 ? -0.764 3.989 -10.466 1.00 57.91 105 LEU A C 1
ATOM 865 O O . LEU A 1 105 ? 0.378 4.194 -10.877 1.00 57.91 105 LEU A O 1
ATOM 869 N N . TYR A 1 106 ? -1.384 4.792 -9.613 1.00 52.50 106 TYR A N 1
ATOM 870 C CA . TYR A 1 106 ? -0.695 5.824 -8.860 1.00 52.50 106 TYR A CA 1
ATOM 871 C C . TYR A 1 106 ? 0.032 5.148 -7.696 1.00 52.50 106 TYR A C 1
ATOM 873 O O . TYR A 1 106 ? -0.621 4.620 -6.797 1.00 52.50 106 TYR A O 1
ATOM 881 N N . LEU A 1 107 ? 1.366 5.173 -7.690 1.00 55.31 107 LEU A N 1
ATOM 882 C CA . LEU A 1 107 ? 2.113 4.981 -6.452 1.00 55.31 107 LEU A CA 1
ATOM 883 C C . LEU A 1 107 ? 2.194 6.340 -5.760 1.00 55.31 107 LEU A C 1
ATOM 885 O O . LEU A 1 107 ? 3.024 7.180 -6.117 1.00 55.31 107 LEU A O 1
ATOM 889 N N . GLY A 1 108 ? 1.282 6.563 -4.818 1.00 51.88 108 GLY A N 1
ATOM 890 C CA . GLY A 1 108 ? 1.358 7.645 -3.843 1.00 51.88 108 GLY A CA 1
ATOM 891 C C . GLY A 1 108 ? 1.466 7.038 -2.452 1.00 51.88 108 GLY A C 1
ATOM 892 O O . GLY A 1 108 ? 0.452 6.689 -1.853 1.00 51.88 108 GLY A O 1
ATOM 893 N N . GLY A 1 109 ? 2.692 6.847 -1.968 1.00 55.53 109 GLY A N 1
ATOM 894 C CA . GLY A 1 109 ? 2.945 6.450 -0.586 1.00 55.53 109 GLY A CA 1
ATOM 895 C C . GLY A 1 109 ? 3.136 7.682 0.289 1.00 55.53 109 GLY A C 1
ATOM 896 O O . GLY A 1 109 ? 4.268 8.121 0.479 1.00 55.53 109 GLY A O 1
ATOM 897 N N . ASP A 1 110 ? 2.046 8.251 0.802 1.00 50.84 110 ASP A N 1
ATOM 898 C CA . ASP A 1 110 ? 2.135 9.473 1.614 1.00 50.84 110 ASP A CA 1
ATOM 899 C C . ASP A 1 110 ? 2.526 9.190 3.073 1.00 50.84 110 ASP A C 1
ATOM 901 O O . ASP A 1 110 ? 2.946 10.117 3.758 1.00 50.84 110 ASP A O 1
ATOM 905 N N . ARG A 1 111 ? 2.381 7.948 3.573 1.00 54.16 111 ARG A N 1
ATOM 906 C CA . ARG A 1 111 ? 2.648 7.589 4.982 1.00 54.16 111 ARG A CA 1
ATOM 907 C C . ARG A 1 111 ? 3.017 6.113 5.158 1.00 54.16 111 ARG A C 1
ATOM 909 O O . ARG A 1 111 ? 2.412 5.258 4.509 1.00 54.16 111 ARG A O 1
ATOM 916 N N . SER A 1 112 ? 3.932 5.806 6.080 1.00 49.72 112 SER A N 1
ATOM 917 C CA . SER A 1 112 ? 4.151 4.439 6.584 1.00 49.72 112 SER A CA 1
ATOM 918 C C . SER A 1 112 ? 3.350 4.182 7.864 1.00 49.72 112 SER A C 1
ATOM 920 O O . SER A 1 112 ? 3.098 5.089 8.661 1.00 49.72 112 SER A O 1
ATOM 922 N N . LEU A 1 113 ? 2.922 2.930 8.052 1.00 49.53 113 LEU A N 1
ATOM 923 C CA . LEU A 1 113 ? 2.409 2.435 9.329 1.00 49.53 113 LEU A CA 1
ATOM 924 C C . LEU A 1 113 ? 3.496 1.576 9.965 1.00 49.53 113 LEU A C 1
ATOM 926 O O . LEU A 1 113 ? 3.719 0.444 9.536 1.00 49.53 113 LEU A O 1
ATOM 930 N N . ASP A 1 114 ? 4.144 2.107 10.995 1.00 50.97 114 ASP A N 1
ATOM 931 C CA . ASP A 1 114 ? 5.243 1.422 11.665 1.00 50.97 114 ASP A CA 1
ATOM 932 C C . ASP A 1 114 ? 4.766 0.812 12.982 1.00 50.97 114 ASP A C 1
ATOM 934 O O . ASP A 1 114 ? 4.065 1.440 13.782 1.00 50.97 114 ASP A 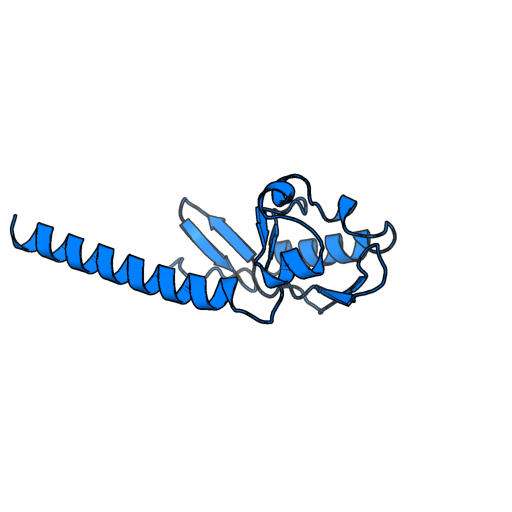O 1
ATOM 938 N N . HIS A 1 115 ? 5.168 -0.436 13.228 1.00 44.12 115 HIS A N 1
ATOM 939 C CA . HIS A 1 115 ? 4.991 -1.085 14.522 1.00 44.12 115 HIS A CA 1
ATOM 940 C C . HIS A 1 115 ? 6.215 -0.835 15.403 1.00 44.12 115 HIS A C 1
ATOM 942 O O . HIS A 1 115 ? 7.149 -1.634 15.459 1.00 44.12 115 HIS A O 1
ATOM 948 N N . LEU A 1 116 ? 6.198 0.284 16.121 1.00 42.59 116 LEU A N 1
ATOM 949 C CA . LEU A 1 116 ? 7.209 0.623 17.122 1.00 42.59 116 LEU A CA 1
ATOM 950 C C . LEU A 1 116 ? 6.685 0.216 18.504 1.00 42.59 116 LEU A C 1
ATOM 952 O O . LEU A 1 116 ? 5.510 0.389 18.790 1.00 42.59 116 LEU A O 1
ATOM 956 N N . GLN A 1 117 ? 7.518 -0.386 19.359 1.00 41.66 117 GLN A N 1
ATOM 957 C CA . GLN A 1 117 ? 7.221 -0.658 20.784 1.00 41.66 117 GLN A CA 1
ATOM 958 C C . GLN A 1 117 ? 5.792 -1.182 21.109 1.00 41.66 117 GLN A C 1
ATOM 960 O O . GLN A 1 117 ? 5.212 -0.831 22.136 1.00 41.66 117 GLN A O 1
ATOM 965 N N . GLY A 1 118 ? 5.202 -2.014 20.244 1.00 43.25 118 GLY A N 1
ATOM 966 C CA . GLY A 1 118 ? 3.877 -2.610 20.459 1.00 43.25 118 GLY A CA 1
ATOM 967 C C . GLY A 1 118 ? 2.661 -1.737 20.109 1.00 43.25 118 GLY A C 1
ATOM 968 O O . GLY A 1 118 ? 1.548 -2.107 20.480 1.00 43.25 118 GLY A O 1
ATOM 969 N N . ARG A 1 119 ? 2.818 -0.612 19.395 1.00 38.91 119 ARG A N 1
ATOM 970 C CA . ARG A 1 119 ? 1.696 0.188 18.858 1.00 38.91 119 ARG A CA 1
ATOM 971 C C . ARG A 1 119 ? 1.876 0.452 17.366 1.00 38.91 119 ARG A C 1
ATOM 973 O O . ARG A 1 119 ? 2.996 0.448 16.869 1.00 38.91 119 ARG A O 1
ATOM 980 N N . THR A 1 120 ? 0.767 0.635 16.657 1.00 48.94 120 THR A N 1
ATOM 981 C CA . THR A 1 120 ? 0.774 1.093 15.263 1.00 48.94 120 THR A CA 1
ATOM 982 C C . THR A 1 120 ? 0.881 2.615 15.268 1.00 48.94 120 THR A C 1
ATOM 984 O O . THR A 1 120 ? 0.016 3.273 15.846 1.00 48.94 120 THR A O 1
ATOM 987 N N . ALA A 1 121 ? 1.924 3.168 14.654 1.00 46.78 121 ALA A N 1
ATOM 988 C CA . ALA A 1 121 ? 2.091 4.606 14.472 1.00 46.78 121 ALA A CA 1
ATOM 989 C C . ALA A 1 121 ? 2.003 4.975 12.996 1.00 46.78 121 ALA A C 1
ATOM 991 O O . ALA A 1 121 ? 2.457 4.228 12.133 1.00 46.78 121 ALA A O 1
ATOM 992 N N . LEU A 1 122 ? 1.420 6.139 12.729 1.00 52.62 122 LEU A N 1
ATOM 993 C CA . LEU A 1 122 ? 1.412 6.742 11.407 1.00 52.62 122 LEU A CA 1
ATOM 994 C C . LEU A 1 122 ? 2.627 7.665 11.321 1.00 52.62 122 LEU A C 1
ATOM 996 O O . LEU A 1 122 ? 2.740 8.597 12.119 1.00 52.62 122 LEU A O 1
ATOM 1000 N N . CYS A 1 123 ? 3.538 7.394 10.394 1.00 50.22 123 CYS A N 1
ATOM 1001 C CA . CYS A 1 123 ? 4.787 8.135 10.281 1.00 50.22 123 CYS A CA 1
ATOM 1002 C C . CYS A 1 123 ? 4.840 8.928 8.970 1.00 50.22 123 CYS A C 1
ATOM 1004 O O . CYS A 1 123 ? 4.445 8.439 7.912 1.00 50.22 123 CYS A O 1
ATOM 1006 N N . ASP A 1 124 ? 5.334 10.162 9.072 1.00 47.78 124 ASP A N 1
ATOM 1007 C CA . ASP A 1 124 ? 5.665 11.061 7.964 1.00 47.78 124 ASP A CA 1
ATOM 1008 C C . ASP A 1 124 ? 6.971 11.788 8.322 1.00 47.78 124 ASP A C 1
ATOM 1010 O O . ASP A 1 124 ? 7.121 12.304 9.429 1.00 47.78 124 ASP A O 1
ATOM 1014 N N . SER A 1 125 ? 7.949 11.841 7.415 1.00 48.66 125 SER A N 1
ATOM 1015 C CA . SER A 1 125 ? 9.166 12.655 7.602 1.00 48.66 125 SER A CA 1
ATOM 1016 C C . SER A 1 125 ? 10.035 12.235 8.791 1.00 48.66 125 SER A C 1
ATOM 1018 O O . SER A 1 125 ? 10.761 13.052 9.353 1.00 48.66 125 SER A O 1
ATOM 1020 N N . GLY A 1 126 ? 9.974 10.955 9.184 1.00 49.66 126 GLY A N 1
ATOM 1021 C CA . GLY A 1 126 ? 10.629 10.444 10.395 1.00 49.66 126 GLY A CA 1
ATOM 1022 C C . GLY A 1 126 ? 9.942 10.870 11.700 1.00 49.66 126 GLY A C 1
ATOM 1023 O O . GLY A 1 126 ? 10.469 10.616 12.780 1.00 49.66 126 GLY A O 1
ATOM 1024 N N . ASN A 1 127 ? 8.774 11.504 11.604 1.00 50.22 127 ASN A N 1
ATOM 1025 C CA . ASN A 1 127 ? 7.943 11.917 12.719 1.00 50.22 127 ASN A CA 1
ATOM 1026 C C . ASN A 1 127 ? 6.737 10.972 12.796 1.00 50.22 127 ASN A C 1
ATOM 1028 O O . ASN A 1 127 ? 5.917 10.914 11.882 1.00 50.22 127 ASN A O 1
ATOM 1032 N N . CYS A 1 128 ? 6.651 10.196 13.871 1.00 55.94 128 CYS A N 1
ATOM 1033 C CA . CYS A 1 128 ? 5.572 9.237 14.076 1.00 55.94 128 CYS A CA 1
ATOM 1034 C C . CYS A 1 128 ? 4.525 9.834 15.022 1.00 55.94 128 CYS A C 1
ATOM 1036 O O . CYS A 1 128 ? 4.788 10.024 16.212 1.00 55.94 128 CYS A O 1
ATOM 1038 N N . GLU A 1 129 ? 3.335 10.139 14.500 1.00 51.28 129 GLU A N 1
ATOM 1039 C CA . GLU A 1 129 ? 2.229 10.651 15.310 1.00 51.28 129 GLU A CA 1
ATOM 1040 C C . GLU A 1 129 ? 1.774 9.574 16.312 1.00 51.28 129 GLU A C 1
ATOM 1042 O O . GLU A 1 129 ? 1.531 8.421 15.948 1.00 51.28 129 GLU A O 1
ATOM 1047 N N . GLY A 1 130 ? 1.667 9.949 17.594 1.00 46.88 130 GLY A N 1
ATOM 1048 C CA . GLY A 1 130 ? 1.270 9.047 18.686 1.00 46.88 130 GLY A CA 1
ATOM 1049 C C . GLY A 1 130 ? 2.394 8.623 19.642 1.00 46.88 130 GLY A C 1
ATOM 1050 O O . GLY A 1 130 ? 2.118 7.885 20.590 1.00 46.88 130 GLY A O 1
ATOM 1051 N N . TYR A 1 131 ? 3.623 9.113 19.438 1.00 42.25 131 TYR A N 1
ATOM 1052 C CA . TYR A 1 131 ? 4.753 8.973 20.365 1.00 42.25 131 TYR A CA 1
ATOM 1053 C C . TYR A 1 131 ? 5.189 10.339 20.924 1.00 42.25 131 TYR A C 1
ATOM 1055 O O . TYR A 1 131 ? 6.070 11.003 20.379 1.00 42.25 131 TYR A O 1
ATOM 1063 N N . HIS A 1 132 ? 4.571 10.737 22.038 1.00 39.19 132 HIS A N 1
ATOM 1064 C CA . HIS A 1 132 ? 5.072 11.742 22.982 1.00 39.19 132 HIS A CA 1
ATOM 1065 C C . HIS A 1 132 ? 4.977 11.179 24.399 1.00 39.19 132 HIS A C 1
ATOM 1067 O O . HIS A 1 132 ? 3.965 10.495 24.686 1.00 39.19 132 HIS A O 1
#